Protein AF-A0A963Y4U1-F1 (afdb_monomer_lite)

pLDDT: mean 92.79, std 7.18, range [50.97, 98.25]

Radius of gyration: 14.12 Å; chains: 1; bounding box: 37×30×38 Å

Structure (mmCIF, N/CA/C/O backbone):
data_AF-A0A963Y4U1-F1
#
_entry.id   AF-A0A963Y4U1-F1
#
loop_
_atom_site.group_PDB
_atom_site.id
_atom_site.type_symbol
_atom_site.label_atom_id
_atom_site.label_alt_id
_atom_site.label_comp_id
_atom_site.label_asym_id
_atom_site.label_entity_id
_atom_site.label_seq_id
_atom_site.pdbx_PDB_ins_code
_atom_site.Cartn_x
_atom_site.Cartn_y
_atom_site.Cartn_z
_atom_site.occupancy
_atom_site.B_iso_or_equiv
_atom_site.auth_seq_id
_atom_site.auth_comp_id
_atom_site.auth_asym_id
_atom_site.auth_atom_id
_atom_site.pdbx_PDB_model_num
ATOM 1 N N . MET A 1 1 ? -19.677 -7.781 10.673 1.00 50.97 1 MET A N 1
ATOM 2 C CA . MET A 1 1 ? -18.426 -7.358 10.005 1.00 50.97 1 MET A CA 1
ATOM 3 C C . MET A 1 1 ? -18.328 -8.134 8.706 1.00 50.97 1 MET A C 1
ATOM 5 O O . MET A 1 1 ? -18.774 -9.273 8.688 1.00 50.97 1 MET A O 1
ATOM 9 N N . SER A 1 2 ? -17.949 -7.496 7.592 1.00 63.31 2 SER A N 1
ATOM 10 C CA . SER A 1 2 ? -18.050 -8.151 6.281 1.00 63.31 2 SER A CA 1
ATOM 11 C C . SER A 1 2 ? -17.113 -9.358 6.230 1.00 63.31 2 SER A C 1
ATOM 13 O O . SER A 1 2 ? -15.968 -9.271 6.673 1.00 63.31 2 SER A O 1
ATOM 15 N N . SER A 1 3 ? -17.588 -10.467 5.661 1.00 84.50 3 SER A N 1
ATOM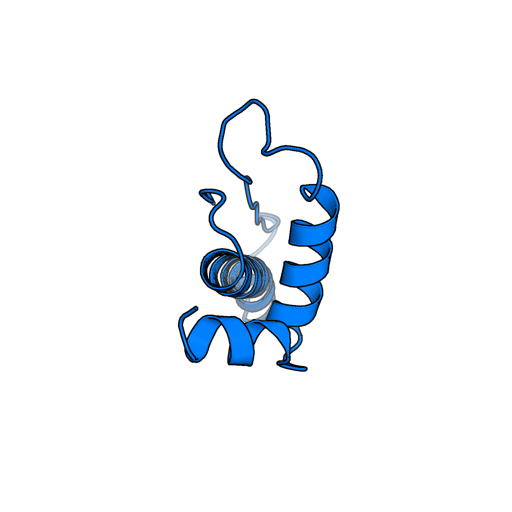 16 C CA . SER A 1 3 ? -16.801 -11.695 5.473 1.00 84.50 3 SER A CA 1
ATOM 17 C C . SER A 1 3 ? -15.438 -11.433 4.818 1.00 84.50 3 SER A C 1
ATOM 19 O O . SER A 1 3 ? -14.467 -12.139 5.083 1.00 84.50 3 SER A O 1
ATOM 21 N N . LEU A 1 4 ? -15.350 -10.380 3.998 1.00 91.00 4 LEU A N 1
ATOM 22 C CA . LEU A 1 4 ? -14.129 -9.950 3.333 1.00 91.00 4 LEU A CA 1
ATOM 23 C C . LEU A 1 4 ? -13.103 -9.331 4.292 1.00 91.00 4 LEU A C 1
ATOM 25 O O . LEU A 1 4 ? -11.917 -9.621 4.156 1.00 91.00 4 LEU A O 1
ATOM 29 N N . ARG A 1 5 ? -13.529 -8.504 5.259 1.00 93.75 5 ARG A N 1
ATOM 30 C CA . ARG A 1 5 ? -12.610 -7.910 6.244 1.00 93.75 5 ARG A CA 1
ATOM 31 C C . ARG A 1 5 ? -12.007 -8.987 7.138 1.00 93.75 5 ARG A C 1
ATOM 33 O O . ARG A 1 5 ? -10.802 -8.973 7.366 1.00 93.75 5 ARG A O 1
ATOM 40 N N . ASP A 1 6 ? -12.810 -9.956 7.566 1.00 94.31 6 ASP A N 1
ATOM 41 C CA . ASP A 1 6 ? -12.335 -11.071 8.392 1.00 94.31 6 ASP A CA 1
ATOM 42 C C . ASP A 1 6 ? -11.375 -11.982 7.609 1.00 94.31 6 ASP A C 1
ATOM 44 O O . ASP A 1 6 ? -10.316 -12.361 8.117 1.00 94.31 6 ASP A O 1
ATOM 48 N N . ALA A 1 7 ? -11.682 -12.276 6.340 1.00 95.50 7 ALA A N 1
ATOM 49 C CA . ALA A 1 7 ? -10.773 -13.007 5.459 1.00 95.50 7 ALA A CA 1
ATOM 50 C C . ALA A 1 7 ? -9.449 -12.248 5.240 1.00 95.50 7 ALA A 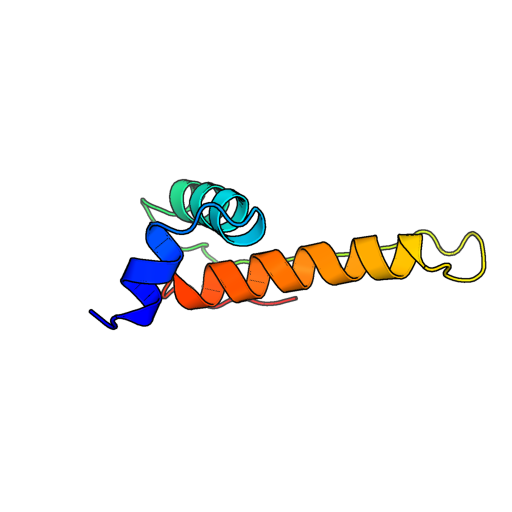C 1
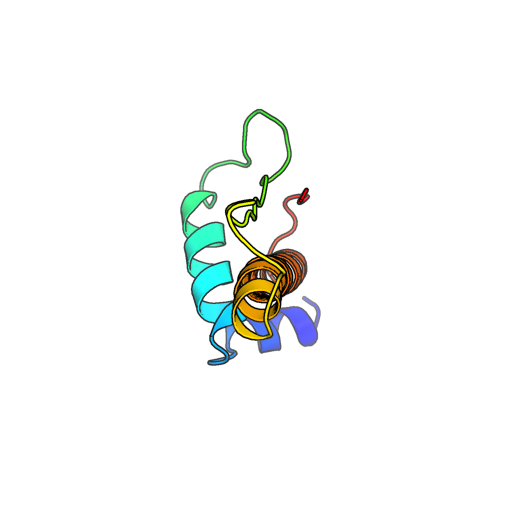ATOM 52 O O . ALA A 1 7 ? -8.372 -12.838 5.317 1.00 95.50 7 ALA A O 1
ATOM 53 N N . ALA A 1 8 ? -9.509 -10.932 5.024 1.00 95.75 8 ALA A N 1
ATOM 54 C CA . ALA A 1 8 ? -8.342 -10.069 4.859 1.00 95.75 8 ALA A CA 1
ATOM 55 C C . ALA A 1 8 ? -7.476 -9.995 6.127 1.00 95.75 8 ALA A C 1
ATOM 57 O O . ALA A 1 8 ? -6.250 -10.105 6.055 1.00 95.75 8 ALA A O 1
ATOM 58 N N . MET A 1 9 ? -8.103 -9.884 7.301 1.00 95.44 9 MET A N 1
ATOM 59 C CA . MET A 1 9 ? -7.409 -9.859 8.590 1.00 95.44 9 MET A CA 1
ATOM 60 C C . MET A 1 9 ? -6.643 -11.155 8.871 1.00 95.44 9 MET A C 1
ATOM 62 O O . MET A 1 9 ? -5.555 -11.089 9.439 1.00 95.44 9 MET A O 1
ATOM 66 N N . ASN A 1 10 ? -7.150 -12.303 8.415 1.00 96.06 10 ASN A N 1
ATOM 67 C CA . ASN A 1 10 ? -6.516 -13.613 8.609 1.00 96.06 10 ASN A CA 1
ATOM 68 C C . ASN A 1 10 ? -5.632 -14.068 7.433 1.00 96.06 10 ASN A C 1
ATOM 70 O O . ASN A 1 10 ? -4.925 -15.073 7.538 1.00 96.06 10 ASN A O 1
ATOM 74 N N . SER A 1 11 ? -5.648 -13.348 6.309 1.00 96.81 11 SER A N 1
ATOM 75 C CA . SER A 1 11 ? -4.866 -13.702 5.125 1.00 96.81 11 SER A CA 1
ATOM 76 C C . SER A 1 11 ? -3.360 -13.610 5.387 1.00 96.81 11 SER A C 1
ATOM 78 O O . SER A 1 11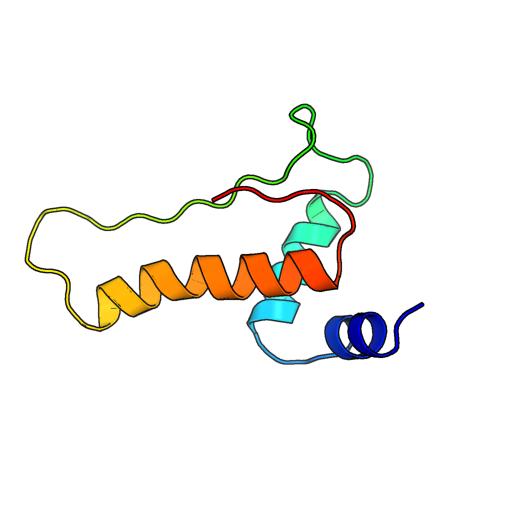 ? -2.860 -12.625 5.945 1.00 96.81 11 SER A O 1
ATOM 80 N N . LYS A 1 12 ? -2.636 -14.636 4.923 1.00 96.69 12 LYS A N 1
ATOM 81 C CA . LYS A 1 12 ? -1.165 -14.714 4.914 1.00 96.69 12 LYS A CA 1
ATOM 82 C C . LYS A 1 12 ? -0.539 -14.099 3.658 1.00 96.69 12 LYS A C 1
ATOM 84 O O . LYS A 1 12 ? 0.667 -14.185 3.468 1.00 96.69 12 LYS A O 1
ATOM 89 N N . ALA A 1 13 ? -1.339 -13.517 2.760 1.00 97.81 13 ALA A N 1
ATOM 90 C CA . ALA A 1 13 ? -0.769 -12.809 1.623 1.00 97.81 13 ALA A CA 1
ATOM 91 C C . ALA A 1 13 ? -0.008 -11.571 2.123 1.00 97.81 13 ALA A C 1
ATOM 93 O O . ALA A 1 13 ? -0.537 -10.786 2.915 1.00 97.81 13 ALA A O 1
ATOM 94 N N . TRP A 1 14 ? 1.215 -11.389 1.623 1.00 97.88 14 TRP A N 1
ATOM 95 C CA . TRP A 1 14 ? 2.142 -10.336 2.051 1.00 97.88 14 TRP A CA 1
ATOM 96 C C . TRP A 1 14 ? 1.522 -8.924 2.157 1.00 97.88 14 TRP A C 1
ATOM 98 O O . TRP A 1 14 ? 1.757 -8.260 3.167 1.00 97.88 14 TRP A O 1
ATOM 108 N N . PRO A 1 15 ? 0.663 -8.456 1.221 1.00 97.94 15 PRO A N 1
ATOM 109 C CA . PRO A 1 15 ? 0.052 -7.132 1.344 1.00 97.94 15 PRO A CA 1
ATOM 110 C C . PRO A 1 15 ? -0.777 -6.949 2.621 1.00 97.94 15 PRO A C 1
ATOM 112 O O . PRO A 1 15 ? -0.760 -5.868 3.205 1.00 97.94 15 PRO A O 1
ATOM 115 N N . PHE A 1 16 ? -1.477 -7.994 3.081 1.00 98.25 16 PHE A N 1
ATOM 116 C CA . PHE A 1 16 ? -2.258 -7.933 4.318 1.00 98.25 16 PHE A CA 1
ATOM 117 C C . PHE A 1 16 ? -1.370 -7.992 5.563 1.00 98.25 16 PHE A C 1
ATOM 119 O O . PHE A 1 16 ? -1.708 -7.381 6.575 1.00 98.25 16 PHE A O 1
ATOM 126 N N . GLU A 1 17 ? -0.216 -8.661 5.500 1.00 97.94 17 GLU A N 1
ATOM 127 C CA . GLU A 1 17 ? 0.776 -8.611 6.579 1.00 97.94 17 GLU A CA 1
ATOM 128 C C . GLU A 1 17 ? 1.321 -7.195 6.777 1.00 97.94 17 GLU A C 1
ATOM 130 O O . GLU A 1 17 ? 1.291 -6.682 7.899 1.00 97.94 17 GLU A O 1
ATOM 135 N N . GLU A 1 18 ? 1.747 -6.530 5.701 1.00 98.06 18 GLU A N 1
ATOM 136 C CA . GLU A 1 18 ? 2.220 -5.144 5.785 1.00 98.06 18 GLU A CA 1
ATOM 137 C C . GLU A 1 18 ? 1.088 -4.182 6.162 1.00 98.06 18 GLU A C 1
ATOM 139 O O . GLU A 1 18 ? 1.269 -3.323 7.026 1.00 98.06 18 GLU A O 1
ATOM 144 N N . ALA A 1 19 ? -0.116 -4.362 5.609 1.00 97.88 19 ALA A N 1
ATOM 145 C CA . ALA A 1 19 ? -1.271 -3.544 5.968 1.00 97.88 19 ALA A CA 1
ATOM 146 C C . ALA A 1 19 ? -1.605 -3.641 7.465 1.00 97.88 19 ALA A C 1
ATOM 148 O O . ALA A 1 19 ? -1.863 -2.616 8.095 1.00 97.88 19 ALA A O 1
ATOM 149 N N . ARG A 1 20 ? -1.540 -4.837 8.071 1.00 97.50 20 ARG A N 1
ATOM 150 C CA . ARG A 1 20 ? -1.732 -5.009 9.523 1.00 97.50 20 ARG A CA 1
ATOM 151 C C . ARG A 1 20 ? -0.654 -4.295 10.337 1.00 97.50 20 ARG A C 1
ATOM 153 O O . ARG A 1 20 ? -0.970 -3.730 11.382 1.00 97.50 20 ARG A O 1
ATOM 160 N N . ARG A 1 21 ? 0.601 -4.265 9.871 1.00 96.81 21 ARG A N 1
ATOM 161 C CA . ARG A 1 21 ? 1.674 -3.490 10.527 1.00 96.81 21 ARG A CA 1
ATOM 162 C C . ARG A 1 21 ? 1.400 -1.987 10.475 1.00 96.81 21 ARG A C 1
ATOM 164 O O . ARG A 1 21 ? 1.611 -1.303 11.476 1.00 96.81 21 ARG A O 1
ATOM 171 N N . VAL A 1 22 ? 0.892 -1.481 9.349 1.00 95.69 22 VAL A N 1
ATOM 172 C CA . VAL A 1 22 ? 0.470 -0.075 9.227 1.00 95.69 22 VAL A CA 1
ATOM 173 C C . VAL A 1 22 ? -0.732 0.209 10.131 1.00 95.69 22 VAL A C 1
ATOM 175 O O . VAL A 1 22 ? -0.713 1.194 10.864 1.00 95.69 22 VAL A O 1
ATOM 178 N N . LEU A 1 23 ? -1.745 -0.664 10.148 1.00 95.19 23 LEU A N 1
ATOM 179 C CA . LEU A 1 23 ? -2.924 -0.528 11.011 1.00 95.19 23 LEU A CA 1
ATOM 180 C C . LEU A 1 23 ? -2.529 -0.476 12.490 1.00 95.19 23 LEU A C 1
ATOM 182 O O . LEU A 1 23 ? -2.965 0.424 13.205 1.00 95.19 23 LEU A O 1
ATOM 186 N N . LYS A 1 24 ? -1.613 -1.357 12.909 1.00 95.31 24 LYS A N 1
ATOM 187 C CA . LYS A 1 24 ? -1.053 -1.381 14.265 1.00 95.31 24 LYS A CA 1
ATOM 188 C C . LYS A 1 24 ? -0.441 -0.041 14.682 1.00 95.31 24 LYS A C 1
ATOM 190 O O . LYS A 1 24 ? -0.568 0.379 15.828 1.00 95.31 24 LYS A O 1
ATOM 195 N N . ARG A 1 25 ? 0.196 0.675 13.748 1.00 93.56 25 ARG A N 1
ATOM 196 C CA . ARG A 1 25 ? 0.793 1.996 14.008 1.00 93.56 25 ARG A CA 1
ATOM 197 C C . ARG A 1 25 ? -0.248 3.066 14.356 1.00 93.56 25 ARG A C 1
ATOM 199 O O . ARG A 1 25 ? 0.084 4.009 15.070 1.00 93.56 25 ARG A O 1
ATOM 206 N N . TYR A 1 26 ? -1.481 2.913 13.878 1.00 91.38 26 TYR A N 1
ATOM 207 C CA . TYR A 1 26 ? -2.574 3.872 14.058 1.00 91.38 26 TYR A CA 1
ATOM 208 C C . TYR A 1 26 ? -3.693 3.366 14.983 1.00 91.38 26 TYR A C 1
ATOM 210 O O . TYR A 1 26 ? -4.749 3.989 15.050 1.00 91.38 26 TYR A O 1
ATOM 218 N N . GLU A 1 27 ? -3.458 2.296 15.755 1.00 83.25 27 GLU A N 1
ATOM 219 C CA . GLU A 1 27 ? -4.438 1.702 16.687 1.00 83.25 27 GLU A CA 1
ATOM 220 C C . GLU A 1 27 ? -5.034 2.707 17.680 1.00 83.25 27 GLU A C 1
ATOM 222 O O . GLU A 1 27 ? -6.202 2.609 18.043 1.00 83.25 27 GLU A O 1
ATOM 227 N N . LYS A 1 28 ? -4.233 3.676 18.137 1.00 83.50 28 LYS A N 1
ATOM 228 C CA . LYS A 1 28 ? -4.652 4.628 19.175 1.00 83.50 28 LYS A CA 1
ATOM 229 C C . LYS A 1 28 ? -5.396 5.838 18.619 1.00 83.50 28 LYS A C 1
ATOM 231 O O . LYS A 1 28 ? -6.240 6.402 19.310 1.00 83.50 28 LYS A O 1
ATOM 236 N N . LYS A 1 29 ? -5.033 6.291 17.417 1.00 84.69 29 LYS A N 1
ATOM 237 C CA . LYS A 1 29 ? -5.606 7.483 16.784 1.00 84.69 29 LYS A CA 1
ATOM 238 C C . LYS A 1 29 ? -5.255 7.507 15.300 1.00 84.69 29 LYS A C 1
ATOM 240 O O . LYS A 1 29 ? -4.117 7.221 14.922 1.00 84.69 29 LYS A O 1
ATOM 245 N N . ALA A 1 30 ? -6.215 7.931 14.483 1.00 82.25 30 ALA A N 1
ATOM 246 C CA . ALA A 1 30 ? -5.955 8.288 13.096 1.00 82.25 30 ALA A CA 1
ATOM 247 C C . ALA A 1 30 ? -4.939 9.454 13.000 1.00 82.25 30 ALA A C 1
ATOM 249 O O . ALA A 1 30 ? -4.826 10.254 13.937 1.00 82.25 30 ALA A O 1
ATOM 250 N N . PRO A 1 31 ? -4.207 9.579 11.877 1.00 88.75 31 PRO A N 1
ATOM 251 C CA . PRO A 1 31 ? -3.316 10.713 11.628 1.00 88.75 31 PRO A CA 1
ATOM 252 C C . PRO A 1 31 ? -4.026 12.063 11.792 1.00 88.75 31 PRO A C 1
ATOM 254 O O . PRO A 1 31 ? -5.202 12.182 11.457 1.00 88.75 31 PRO A O 1
ATOM 257 N N . GLU A 1 32 ? -3.303 13.108 12.208 1.00 89.06 32 GLU A N 1
ATOM 258 C CA . GLU A 1 32 ? -3.860 14.471 12.330 1.00 89.06 32 GLU A CA 1
ATOM 259 C C . GLU A 1 32 ? -4.459 14.987 11.019 1.00 89.06 32 GLU A C 1
ATOM 261 O O . GLU A 1 32 ? -5.481 15.665 11.020 1.00 89.06 32 GLU A O 1
ATOM 266 N N . LYS A 1 33 ? -3.860 14.602 9.887 1.00 91.31 33 LYS A N 1
ATOM 267 C CA . LYS A 1 33 ? -4.346 14.942 8.544 1.00 91.31 33 LYS A CA 1
ATOM 268 C C . LYS A 1 33 ? -5.641 14.209 8.153 1.00 91.31 33 LYS A C 1
ATOM 270 O O . LYS A 1 33 ? -6.194 14.503 7.099 1.00 91.31 33 LYS A O 1
ATOM 275 N N . GLY A 1 34 ? -6.104 13.244 8.951 1.00 93.50 34 GLY A N 1
ATOM 276 C CA . GLY A 1 34 ? -7.321 12.462 8.708 1.00 93.50 34 GLY A CA 1
ATOM 277 C C . GLY A 1 34 ? -7.175 11.314 7.703 1.00 93.50 34 GLY A C 1
ATOM 278 O O . GLY A 1 34 ? -8.159 10.644 7.409 1.00 93.50 34 GLY A O 1
ATOM 279 N N . TYR A 1 35 ? -5.972 11.065 7.176 1.00 95.06 35 TYR A N 1
ATOM 280 C CA . TYR A 1 35 ? -5.697 9.973 6.239 1.00 95.06 35 TYR A CA 1
ATOM 281 C C . TYR A 1 35 ? -4.271 9.436 6.391 1.00 95.06 35 TYR A C 1
ATOM 283 O O . TYR A 1 35 ? -3.369 10.156 6.825 1.00 95.06 35 TYR A O 1
ATOM 291 N N . VAL A 1 36 ? -4.060 8.183 5.987 1.00 95.94 36 VAL A N 1
ATOM 292 C CA . VAL A 1 36 ? -2.726 7.594 5.811 1.00 95.94 36 VAL A CA 1
ATOM 293 C C . VAL A 1 36 ? -2.237 7.902 4.396 1.00 95.94 36 VAL A C 1
ATOM 295 O O . VAL A 1 36 ? -2.864 7.499 3.414 1.00 95.94 36 VAL A O 1
ATOM 298 N N . LEU A 1 37 ? -1.133 8.641 4.290 1.00 95.50 37 LEU A N 1
ATOM 299 C CA . LEU A 1 37 ? -0.464 8.897 3.017 1.00 95.50 37 LEU A CA 1
ATOM 300 C C . LEU A 1 37 ? 0.459 7.722 2.691 1.00 95.50 37 LEU A C 1
ATOM 302 O O . LEU A 1 37 ? 1.346 7.392 3.477 1.00 95.50 37 LEU A O 1
ATOM 306 N N . PHE A 1 38 ? 0.234 7.100 1.545 1.00 96.56 38 PHE A N 1
ATOM 307 C CA . PHE A 1 38 ? 1.151 6.156 0.932 1.00 96.56 38 PHE A CA 1
ATOM 308 C C . PHE A 1 38 ? 1.972 6.906 -0.106 1.00 96.56 38 PHE A C 1
ATOM 310 O O . PHE A 1 38 ? 1.466 7.825 -0.737 1.00 96.56 38 PHE A O 1
ATOM 317 N N . GLU A 1 39 ? 3.223 6.511 -0.295 1.00 95.50 39 GLU A N 1
ATOM 318 C CA . GLU A 1 39 ? 4.102 7.139 -1.275 1.00 95.50 39 GLU A CA 1
ATOM 319 C C . GLU A 1 39 ? 4.848 6.060 -2.048 1.00 95.50 39 GLU A C 1
ATOM 321 O O . GLU A 1 39 ? 5.117 4.953 -1.565 1.00 95.50 39 GLU A O 1
ATOM 326 N N . THR A 1 40 ? 5.151 6.382 -3.292 1.00 93.88 40 THR A N 1
ATOM 327 C CA . THR A 1 40 ? 6.004 5.571 -4.141 1.00 93.88 40 THR A CA 1
ATOM 328 C C . THR A 1 40 ? 6.821 6.491 -5.026 1.00 93.88 40 THR A C 1
ATOM 330 O O . THR A 1 40 ? 6.449 7.639 -5.263 1.00 93.88 40 THR A O 1
ATOM 333 N N . GLY A 1 41 ? 7.953 5.999 -5.497 1.00 90.00 41 GLY A N 1
ATOM 334 C CA . GLY A 1 41 ? 8.859 6.777 -6.312 1.00 90.00 41 GLY A CA 1
ATOM 335 C C . GLY A 1 41 ? 9.870 5.874 -6.983 1.00 90.00 41 GLY A C 1
ATOM 336 O O . GLY A 1 41 ? 10.135 4.764 -6.527 1.00 90.00 41 GLY A O 1
ATOM 337 N N . TYR A 1 42 ? 10.428 6.377 -8.073 1.00 89.31 42 TYR A N 1
ATOM 338 C CA . TYR A 1 42 ? 11.555 5.776 -8.759 1.00 89.31 42 TYR A CA 1
ATOM 339 C C . TYR A 1 42 ? 12.525 6.878 -9.179 1.00 89.31 42 TYR A C 1
ATOM 341 O O . TYR A 1 42 ? 12.130 8.030 -9.374 1.00 89.31 42 TYR A O 1
ATOM 349 N N . GLY A 1 43 ? 13.807 6.538 -9.289 1.00 87.44 43 GLY A N 1
ATOM 350 C CA . GLY A 1 43 ? 14.823 7.480 -9.747 1.00 87.44 43 GLY A CA 1
ATOM 351 C C . GLY A 1 43 ? 14.706 7.736 -11.256 1.00 87.44 43 GLY A C 1
ATOM 352 O O . GLY A 1 43 ? 14.580 6.773 -12.010 1.00 87.44 43 GLY A O 1
ATOM 353 N N . PRO A 1 44 ? 14.809 8.991 -11.736 1.00 86.56 44 PRO A N 1
ATOM 354 C CA . PRO A 1 44 ? 14.711 9.321 -13.163 1.00 86.56 44 PRO A CA 1
ATOM 355 C C . PRO A 1 44 ? 15.993 8.997 -13.958 1.00 86.56 44 PRO A C 1
ATOM 357 O O . PRO A 1 44 ? 16.210 9.541 -15.035 1.00 86.56 44 PRO A O 1
ATOM 360 N N . SER A 1 45 ? 16.878 8.144 -13.434 1.00 84.56 45 SER A N 1
ATOM 361 C CA . SER A 1 45 ? 18.202 7.863 -14.005 1.00 84.56 45 SER A CA 1
ATOM 362 C C . SER A 1 45 ? 18.184 6.943 -15.233 1.00 84.56 45 SER A C 1
ATOM 364 O O . SER A 1 45 ? 19.238 6.681 -15.810 1.00 84.56 45 SER A O 1
ATOM 366 N N . GLY A 1 46 ? 17.016 6.455 -15.653 1.00 87.69 46 GLY A N 1
ATOM 367 C CA . GLY A 1 46 ? 16.859 5.595 -16.822 1.00 87.69 46 GLY A CA 1
ATOM 368 C C . GLY A 1 46 ? 15.395 5.321 -17.152 1.00 87.69 46 GLY A C 1
ATOM 369 O O . GLY A 1 46 ? 14.489 5.731 -16.424 1.00 87.69 46 GLY A O 1
ATOM 370 N N . LEU A 1 47 ? 15.160 4.621 -18.265 1.00 92.56 47 LEU A N 1
ATOM 371 C CA . LEU A 1 47 ? 13.814 4.184 -18.626 1.00 92.56 47 LEU A CA 1
ATOM 372 C C . LEU A 1 47 ? 13.288 3.184 -17.582 1.00 92.56 47 LEU A C 1
ATOM 374 O O . LEU A 1 47 ? 14.025 2.263 -17.213 1.00 92.56 47 LEU A O 1
ATOM 378 N N . PRO A 1 48 ? 12.027 3.318 -17.132 1.00 91.94 48 PRO A N 1
ATOM 379 C CA . PRO A 1 48 ? 11.420 2.349 -16.234 1.00 91.94 48 PRO A CA 1
ATOM 380 C C . PRO A 1 48 ? 11.477 0.944 -16.830 1.00 91.94 48 PRO A C 1
ATOM 382 O O . PRO A 1 48 ? 11.062 0.715 -17.967 1.00 91.94 48 PRO A O 1
ATOM 385 N N . HIS A 1 49 ? 11.962 -0.009 -16.043 1.00 92.56 49 HIS A N 1
ATOM 386 C CA . HIS A 1 49 ? 11.922 -1.426 -16.386 1.00 92.56 49 HIS A CA 1
ATOM 387 C C . HIS A 1 49 ? 10.897 -2.141 -15.505 1.00 92.56 49 HIS A C 1
ATOM 389 O O . HIS A 1 49 ? 10.327 -1.559 -14.581 1.00 92.56 49 HIS A O 1
ATOM 395 N N . ILE A 1 50 ? 10.665 -3.430 -15.759 1.00 94.69 50 ILE A N 1
ATOM 396 C CA . ILE A 1 50 ? 9.658 -4.222 -15.034 1.00 94.69 50 ILE A CA 1
ATOM 397 C C . ILE A 1 50 ? 9.813 -4.160 -13.501 1.00 94.69 50 ILE A C 1
ATOM 399 O O . ILE A 1 50 ? 8.822 -4.186 -12.776 1.00 94.69 50 ILE A O 1
ATOM 403 N N . GLY A 1 51 ? 11.045 -3.998 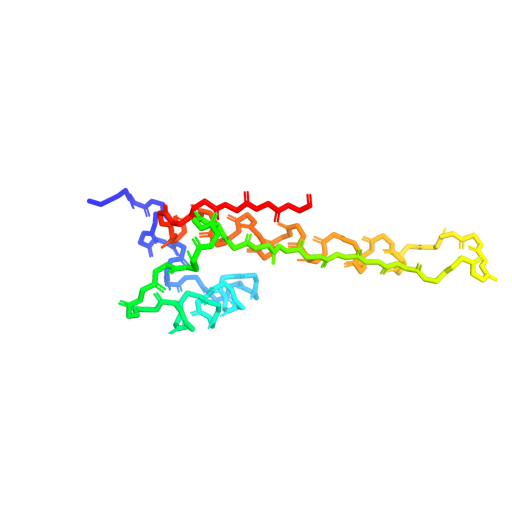-13.008 1.00 92.88 51 GLY A N 1
ATOM 404 C CA . GLY A 1 51 ? 11.334 -3.819 -11.584 1.00 92.88 51 GLY A CA 1
ATOM 405 C C . GLY A 1 51 ? 10.784 -2.505 -11.028 1.00 92.88 51 GLY A C 1
ATOM 406 O O . GLY A 1 51 ? 10.131 -2.522 -9.990 1.00 92.88 51 GLY A O 1
ATOM 407 N N . THR A 1 52 ? 10.946 -1.398 -11.757 1.00 93.31 52 THR A N 1
ATOM 408 C CA . THR A 1 52 ? 10.379 -0.084 -11.412 1.00 93.31 52 THR A CA 1
ATOM 409 C C . THR A 1 52 ? 8.855 -0.139 -11.299 1.00 93.31 52 THR A C 1
ATOM 411 O O . THR A 1 52 ? 8.271 0.383 -10.351 1.00 93.31 52 THR A O 1
ATOM 414 N N . PHE A 1 53 ? 8.189 -0.833 -12.227 1.00 92.81 53 PHE A N 1
ATOM 415 C CA . PHE A 1 53 ? 6.741 -1.040 -12.140 1.00 92.81 53 PHE A CA 1
ATOM 416 C C . PHE A 1 53 ? 6.362 -1.864 -10.907 1.00 92.81 53 PHE A C 1
ATOM 418 O O . PHE A 1 53 ? 5.397 -1.526 -10.227 1.00 92.81 53 PHE A O 1
ATOM 425 N N . GLY A 1 54 ? 7.140 -2.900 -10.579 1.00 93.88 54 GLY A N 1
ATOM 426 C CA . GLY A 1 54 ? 6.956 -3.687 -9.360 1.00 93.88 54 GLY A CA 1
ATOM 427 C C . GLY A 1 54 ? 7.115 -2.858 -8.080 1.00 93.88 54 GLY A C 1
ATOM 428 O O . GLY A 1 54 ? 6.339 -3.019 -7.139 1.00 93.88 54 GLY A O 1
ATOM 429 N N . GLU A 1 55 ? 8.072 -1.929 -8.036 1.00 91.94 55 GLU A N 1
ATOM 430 C CA . GLU A 1 55 ? 8.242 -0.982 -6.924 1.00 91.94 55 GLU A CA 1
ATOM 431 C C . GLU A 1 55 ? 7.006 -0.102 -6.723 1.00 91.94 55 GLU A C 1
ATOM 433 O O . GLU A 1 55 ? 6.472 -0.039 -5.614 1.00 91.94 55 GLU A O 1
ATOM 438 N N . VAL A 1 56 ? 6.489 0.481 -7.805 1.00 92.69 56 VAL A N 1
ATOM 439 C CA . VAL A 1 56 ? 5.271 1.305 -7.781 1.00 92.69 56 VAL A CA 1
ATOM 440 C C . VAL A 1 56 ? 4.031 0.484 -7.410 1.00 92.69 56 VAL A C 1
ATOM 442 O O . VAL A 1 56 ? 3.190 0.908 -6.608 1.00 92.69 56 VAL A O 1
ATOM 445 N N . GLN A 1 57 ? 3.922 -0.731 -7.947 1.00 95.38 57 GLN A N 1
ATOM 446 C CA . GLN A 1 57 ? 2.779 -1.606 -7.719 1.00 95.38 57 GLN A CA 1
ATOM 447 C C . GLN A 1 57 ? 2.688 -2.072 -6.260 1.00 95.38 57 GLN A C 1
ATOM 449 O O . GLN A 1 57 ? 1.583 -2.140 -5.719 1.00 95.38 57 GLN A O 1
ATOM 454 N N . ARG A 1 58 ? 3.819 -2.351 -5.596 1.00 96.19 58 ARG A N 1
ATOM 455 C CA . ARG A 1 58 ? 3.848 -2.816 -4.197 1.00 96.19 58 ARG A CA 1
ATOM 456 C C . ARG A 1 58 ? 3.148 -1.850 -3.244 1.00 96.19 58 ARG A C 1
ATOM 458 O O . ARG A 1 58 ? 2.323 -2.293 -2.444 1.00 96.19 58 ARG A O 1
ATOM 465 N N . THR A 1 59 ? 3.393 -0.545 -3.372 1.00 96.81 59 THR A N 1
ATOM 466 C CA . THR A 1 59 ? 2.695 0.468 -2.561 1.00 96.81 59 THR A CA 1
ATOM 467 C C . THR A 1 59 ? 1.183 0.402 -2.779 1.00 96.81 59 THR A C 1
ATOM 469 O O . THR A 1 59 ? 0.415 0.426 -1.818 1.00 96.81 59 THR A O 1
ATOM 472 N N . THR A 1 60 ? 0.740 0.241 -4.030 1.00 96.62 60 THR A N 1
ATOM 473 C CA . THR A 1 60 ? -0.688 0.112 -4.356 1.00 96.62 60 THR A CA 1
ATOM 474 C C . THR A 1 60 ? -1.294 -1.157 -3.752 1.00 96.62 60 THR A C 1
ATOM 476 O O . THR A 1 60 ? -2.384 -1.091 -3.186 1.00 96.62 60 THR A O 1
ATOM 479 N N . MET A 1 61 ? -0.596 -2.298 -3.813 1.00 97.81 61 MET A N 1
ATOM 480 C CA . MET A 1 61 ? -1.065 -3.554 -3.210 1.00 97.81 61 MET A CA 1
ATOM 481 C C . MET A 1 61 ? -1.298 -3.405 -1.702 1.00 97.81 61 MET A C 1
ATOM 483 O O . MET A 1 61 ? -2.360 -3.784 -1.207 1.00 97.81 61 MET A O 1
ATOM 487 N N . ILE A 1 62 ? -0.336 -2.820 -0.979 1.00 98.06 62 ILE A N 1
ATOM 488 C CA . ILE A 1 62 ? -0.452 -2.607 0.470 1.00 98.06 62 ILE A CA 1
ATOM 489 C C . ILE A 1 62 ? -1.564 -1.597 0.774 1.00 98.06 62 ILE A C 1
ATOM 491 O O . ILE A 1 62 ? -2.367 -1.838 1.673 1.00 98.06 62 ILE A O 1
ATOM 495 N N . ARG A 1 63 ? -1.666 -0.498 0.011 1.00 97.81 63 ARG A N 1
ATOM 496 C CA . ARG A 1 63 ? -2.726 0.506 0.197 1.00 97.81 63 ARG A CA 1
ATOM 497 C C . ARG A 1 63 ? -4.117 -0.110 0.063 1.00 97.81 63 ARG A C 1
ATOM 499 O O . ARG A 1 63 ? -4.966 0.119 0.917 1.00 97.81 63 ARG A O 1
ATOM 506 N N . ARG A 1 64 ? -4.346 -0.928 -0.971 1.00 97.56 64 ARG A N 1
ATOM 507 C CA . ARG A 1 64 ? -5.626 -1.629 -1.171 1.00 97.56 64 ARG A CA 1
ATOM 508 C C . ARG A 1 64 ? -5.915 -2.630 -0.057 1.00 97.56 64 ARG A C 1
ATOM 510 O O . ARG A 1 64 ? -7.040 -2.689 0.424 1.00 97.56 64 ARG A O 1
ATOM 517 N N . ALA A 1 65 ? -4.909 -3.386 0.381 1.00 98.06 65 ALA A N 1
ATOM 518 C CA . ALA A 1 65 ? -5.057 -4.290 1.518 1.00 98.06 65 ALA A CA 1
ATOM 519 C C . ALA A 1 65 ? -5.426 -3.528 2.803 1.00 98.06 65 ALA A C 1
ATOM 521 O O . ALA A 1 65 ? -6.307 -3.965 3.540 1.00 98.06 65 ALA A O 1
ATOM 522 N N . PHE A 1 66 ? -4.807 -2.367 3.033 1.00 97.62 66 PHE A N 1
ATOM 523 C CA . PHE A 1 66 ? -5.109 -1.485 4.157 1.00 97.62 66 PHE A CA 1
ATOM 524 C C . PHE A 1 66 ? -6.541 -0.939 4.105 1.00 97.62 66 PHE A C 1
ATOM 526 O O . PHE A 1 66 ? -7.238 -1.031 5.109 1.00 97.62 66 PHE A O 1
ATOM 533 N N . GLU A 1 67 ? -7.006 -0.456 2.948 1.00 96.81 67 GLU A N 1
ATOM 534 C CA . GLU A 1 67 ? -8.391 0.014 2.736 1.00 96.81 67 GLU A CA 1
ATOM 535 C C . GLU A 1 67 ? -9.444 -1.060 3.081 1.00 96.81 67 GLU A C 1
ATOM 537 O O . GLU A 1 67 ? -10.542 -0.730 3.514 1.00 96.81 67 GLU A O 1
ATOM 542 N N . ILE A 1 68 ? -9.124 -2.349 2.913 1.00 96.88 68 ILE A N 1
ATOM 543 C CA . ILE A 1 68 ? -10.045 -3.450 3.244 1.00 96.88 68 ILE A CA 1
ATOM 544 C C . ILE A 1 68 ? -10.124 -3.691 4.761 1.00 96.88 68 ILE A C 1
ATOM 546 O O . ILE A 1 68 ? -11.183 -4.053 5.278 1.00 96.88 68 ILE A O 1
ATOM 550 N N . ILE A 1 69 ? -9.009 -3.528 5.482 1.00 95.81 69 ILE A N 1
ATOM 551 C CA . ILE A 1 69 ? -8.911 -3.858 6.916 1.00 95.81 69 ILE A CA 1
ATOM 552 C C . ILE A 1 69 ? -9.067 -2.651 7.849 1.00 95.81 69 ILE A C 1
ATOM 554 O O . ILE A 1 69 ? -9.176 -2.832 9.065 1.00 95.81 69 ILE A O 1
ATOM 558 N N . SER A 1 70 ? -9.068 -1.438 7.302 1.00 94.44 70 SER A N 1
ATOM 559 C CA . SER A 1 70 ? -9.044 -0.173 8.031 1.00 94.44 70 SER A CA 1
ATOM 560 C C . SER A 1 70 ? -10.131 0.766 7.530 1.00 94.44 70 SER A C 1
ATOM 562 O O . SER A 1 70 ? -10.345 0.890 6.330 1.00 94.44 70 SER A O 1
ATOM 564 N N . ASP A 1 71 ? -10.757 1.489 8.454 1.00 92.88 71 ASP A N 1
ATOM 565 C CA . ASP A 1 71 ? -11.720 2.550 8.133 1.00 92.88 71 ASP A CA 1
ATOM 566 C C . ASP A 1 71 ? -11.033 3.922 7.978 1.00 92.88 71 ASP A C 1
ATOM 568 O O . ASP A 1 71 ? -11.686 4.929 7.710 1.00 92.88 71 ASP A O 1
ATOM 572 N N . ILE A 1 72 ? -9.706 3.981 8.161 1.00 94.56 72 ILE A N 1
ATOM 573 C CA . ILE A 1 72 ? -8.927 5.211 7.999 1.00 94.56 72 ILE A CA 1
ATOM 574 C C . ILE A 1 72 ? -8.764 5.495 6.496 1.00 94.56 72 ILE A C 1
ATOM 576 O O . ILE A 1 72 ? -8.223 4.645 5.783 1.00 94.56 72 ILE A O 1
ATOM 580 N N . PRO A 1 73 ? -9.150 6.689 6.008 1.00 95.81 73 PRO A N 1
ATOM 581 C CA . PRO A 1 73 ? -8.947 7.071 4.616 1.00 95.81 73 PRO A CA 1
ATOM 582 C C . PRO A 1 73 ? -7.476 6.981 4.191 1.00 95.81 73 PRO A C 1
ATOM 584 O O . PRO A 1 73 ? -6.566 7.221 4.989 1.00 95.81 73 PRO A O 1
ATOM 587 N N . THR A 1 74 ? -7.232 6.695 2.915 1.00 96.75 74 THR A N 1
ATOM 588 C CA . THR A 1 74 ? -5.883 6.634 2.336 1.00 96.75 74 THR A CA 1
ATOM 589 C C . THR A 1 74 ? -5.715 7.663 1.221 1.00 96.75 74 THR A C 1
ATOM 591 O O . THR A 1 74 ? -6.679 8.092 0.583 1.00 96.75 74 THR A O 1
ATOM 594 N N . ARG A 1 75 ? -4.467 8.060 0.971 1.00 95.88 75 ARG A N 1
ATOM 595 C CA . ARG A 1 75 ? -4.047 8.767 -0.246 1.00 95.88 75 ARG A CA 1
ATOM 596 C C . ARG A 1 75 ? -2.772 8.129 -0.788 1.00 95.88 75 ARG A C 1
ATOM 598 O O . ARG A 1 75 ? -2.072 7.452 -0.038 1.00 95.88 75 ARG A O 1
ATOM 605 N N . LEU A 1 76 ? -2.513 8.321 -2.075 1.00 91.19 76 LEU A N 1
ATOM 606 C CA . LEU A 1 76 ? -1.270 7.981 -2.767 1.00 91.19 76 LEU A CA 1
ATOM 607 C C . LEU A 1 76 ? -0.867 9.174 -3.625 1.00 91.19 76 LEU A C 1
ATOM 609 O O . LEU A 1 76 ? -1.813 9.789 -4.172 1.00 91.19 76 LEU A O 1
#

Foldseek 3Di:
DDPQLVCLCPDPPPLSVVLVVVCVVQVPHADPVQAAEFDFDDDPPDDDDPVNVVRVVSSVSNQVSNVSNDPGHYDD

Sequence (76 aa):
MSSLRDAAMNSKAWPFEEARRVLKRYEKKAPEKGYVLFETGYGPSGLPHIGTFGEVQRTTMIRRAFEIISDIPTRL

Secondary structure (DSSP, 8-state):
--HHHHHHHH--SHHHHHHHHHHHHTSS---TTSS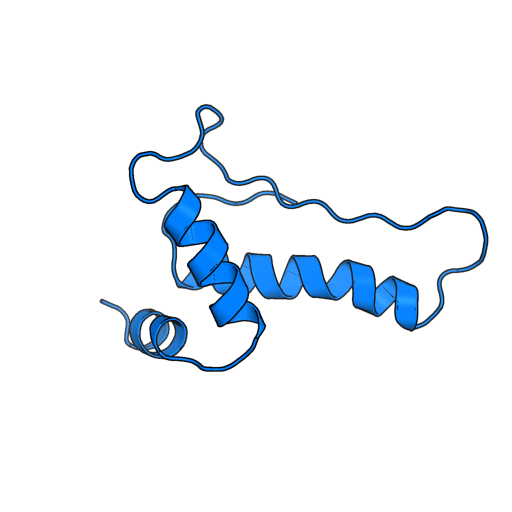EEP-----TTS---HHHHHHHHHHHHHHHHHHHH--S-EE-